Protein AF-Q6V8R9-F1 (afdb_monomer_lite)

Foldseek 3Di:
DCLVCLVVLPAAEDEAAQAQPQLDDDQADPPRSDQLNRCLVVCPNVLSDLYQEYEEEAYADPVQRFGEDDLSNLQSVLSNQNHAEYEYCGWYALVSLCSCVPRNNPRHQHYDYHVPDPPRGDQDDDNIQDPVSRVVSNVD

Structure (mmCIF, N/CA/C/O backbone):
data_AF-Q6V8R9-F1
#
_entry.id   AF-Q6V8R9-F1
#
loop_
_atom_site.group_PDB
_atom_site.id
_atom_site.type_symbol
_atom_site.label_atom_id
_atom_site.label_alt_id
_atom_site.label_comp_id
_atom_site.label_asym_id
_atom_site.label_entity_id
_atom_site.label_seq_id
_atom_site.pdbx_PDB_ins_code
_atom_site.Cartn_x
_atom_site.Cartn_y
_atom_site.Cartn_z
_atom_site.occupancy
_atom_site.B_iso_or_equiv
_atom_site.auth_seq_id
_atom_site.auth_comp_id
_atom_site.auth_asym_id
_atom_site.auth_atom_id
_atom_site.pdbx_PDB_model_num
ATOM 1 N N . GLY A 1 1 ? -8.116 6.475 -9.496 1.00 85.25 1 GLY A N 1
ATOM 2 C CA . GLY A 1 1 ? -7.586 6.146 -8.169 1.00 85.25 1 GLY A CA 1
ATOM 3 C C . GLY A 1 1 ? -8.593 5.355 -7.363 1.00 85.25 1 GLY A C 1
ATOM 4 O O . GLY A 1 1 ? -9.624 4.961 -7.902 1.00 85.25 1 GLY A O 1
ATOM 5 N N . LEU A 1 2 ? -8.301 5.153 -6.084 1.00 93.69 2 LEU A N 1
ATOM 6 C CA . LEU A 1 2 ? -9.047 4.311 -5.148 1.00 93.69 2 LEU A CA 1
ATOM 7 C C . LEU A 1 2 ? -10.236 5.009 -4.469 1.00 93.69 2 LEU A C 1
ATOM 9 O O . LEU A 1 2 ? -11.020 4.344 -3.799 1.00 93.69 2 LEU A O 1
ATOM 13 N N . SER A 1 3 ? -10.432 6.317 -4.672 1.00 91.50 3 SER A N 1
ATOM 14 C CA . SER A 1 3 ? -11.556 7.070 -4.083 1.00 91.50 3 SER A CA 1
ATOM 15 C C . SER A 1 3 ? -12.943 6.515 -4.434 1.00 91.50 3 SER A C 1
ATOM 17 O O . SER A 1 3 ? -13.895 6.709 -3.681 1.0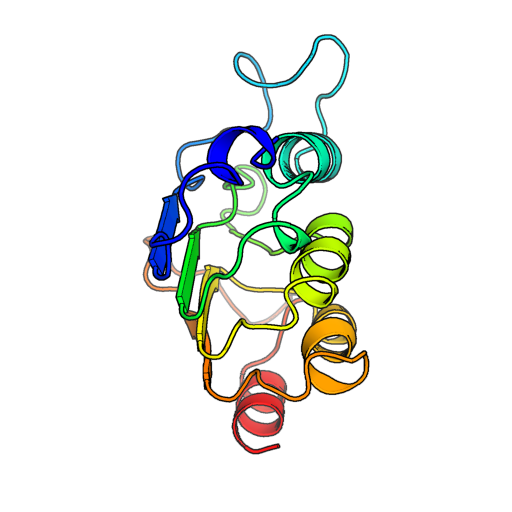0 91.50 3 SER A O 1
ATOM 19 N N . CYS A 1 4 ? -13.077 5.777 -5.539 1.00 91.81 4 CYS A N 1
ATOM 20 C CA . CYS A 1 4 ? -14.323 5.096 -5.896 1.00 91.81 4 CYS A CA 1
ATOM 21 C C . CYS A 1 4 ? -14.751 4.027 -4.872 1.00 91.81 4 CYS A C 1
ATOM 23 O O . CYS A 1 4 ? -15.923 3.658 -4.833 1.00 91.81 4 CYS A O 1
ATOM 25 N N . LEU A 1 5 ? -13.829 3.550 -4.029 1.00 95.19 5 LEU A N 1
ATOM 26 C CA . LEU A 1 5 ? -14.094 2.559 -2.989 1.00 95.19 5 LEU A CA 1
ATOM 27 C C . LEU A 1 5 ? -14.578 3.183 -1.670 1.00 95.19 5 LEU A C 1
ATOM 29 O O . LEU A 1 5 ? -15.022 2.449 -0.790 1.00 95.19 5 LEU A O 1
ATOM 33 N N . ALA A 1 6 ? -14.566 4.514 -1.533 1.00 92.69 6 ALA A N 1
ATOM 34 C CA . ALA A 1 6 ? -14.974 5.208 -0.306 1.00 92.69 6 ALA A CA 1
ATOM 35 C C . ALA A 1 6 ? -16.442 4.952 0.097 1.00 92.69 6 ALA A C 1
ATOM 37 O O . ALA A 1 6 ? -16.806 5.102 1.260 1.00 92.69 6 ALA A O 1
ATOM 38 N N . GLY A 1 7 ? -17.294 4.508 -0.837 1.00 92.38 7 GLY A N 1
ATOM 39 C CA . GLY A 1 7 ? -18.670 4.099 -0.532 1.00 92.38 7 GLY A CA 1
ATOM 40 C C . GLY A 1 7 ? -18.779 2.795 0.275 1.00 92.38 7 GLY A C 1
ATOM 41 O O . GLY A 1 7 ? -19.832 2.513 0.849 1.00 92.38 7 GLY A O 1
ATOM 42 N N . TYR A 1 8 ? -17.712 1.995 0.354 1.00 94.62 8 TYR A N 1
ATOM 43 C CA . TYR A 1 8 ? -17.701 0.734 1.092 1.00 94.62 8 TYR A CA 1
ATOM 44 C C . TYR A 1 8 ? -17.282 0.949 2.550 1.00 94.62 8 TYR A C 1
ATOM 46 O O . TYR A 1 8 ? -16.155 0.666 2.939 1.00 94.62 8 TYR A O 1
ATOM 54 N N . LEU A 1 9 ? -18.225 1.368 3.395 1.00 90.62 9 LEU A N 1
ATOM 55 C CA . LEU A 1 9 ? -17.974 1.708 4.809 1.00 90.62 9 LEU A CA 1
ATOM 56 C C . LEU A 1 9 ? -17.408 0.563 5.677 1.00 90.62 9 LEU A C 1
ATOM 58 O O . LEU A 1 9 ? -16.947 0.801 6.788 1.00 90.62 9 LEU A O 1
ATOM 62 N N . ARG A 1 10 ? -17.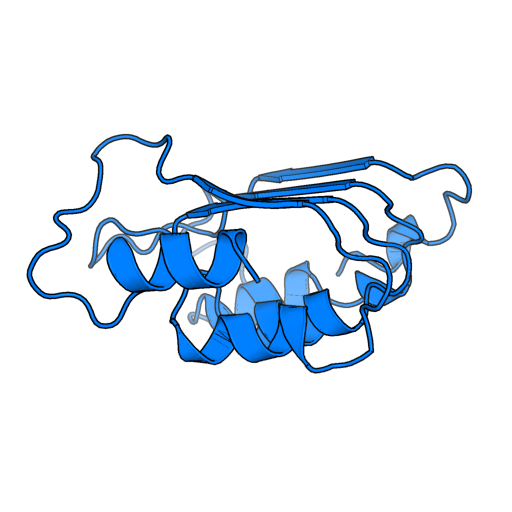477 -0.690 5.207 1.00 94.75 10 ARG A N 1
ATOM 63 C CA . ARG A 1 10 ? -16.937 -1.875 5.903 1.00 94.75 10 ARG A CA 1
ATOM 64 C C . ARG A 1 10 ? -15.607 -2.368 5.323 1.00 94.75 10 ARG A C 1
ATOM 66 O O . ARG A 1 10 ? -15.121 -3.413 5.751 1.00 94.75 10 ARG A O 1
ATOM 73 N N . LEU A 1 11 ? -15.045 -1.663 4.343 1.00 96.00 11 LEU A N 1
ATOM 74 C CA . LEU A 1 11 ? -13.749 -1.983 3.759 1.00 96.00 11 LEU A CA 1
ATOM 75 C C . LEU A 1 11 ? -12.643 -1.607 4.750 1.00 96.00 11 LEU A C 1
ATOM 77 O O . LEU A 1 11 ? -12.288 -0.442 4.878 1.00 96.00 11 LEU A O 1
ATOM 81 N N . SER A 1 12 ? -12.115 -2.605 5.453 1.00 95.12 12 SER A N 1
ATOM 82 C CA . SER A 1 12 ? -11.075 -2.422 6.473 1.00 95.12 12 SER A CA 1
ATOM 83 C C . SER A 1 12 ? -9.733 -3.054 6.108 1.00 95.12 12 SER A C 1
ATOM 85 O O . SER A 1 12 ? -8.723 -2.720 6.722 1.00 95.12 12 SER A O 1
ATOM 87 N N . LYS A 1 13 ? -9.701 -3.963 5.130 1.00 97.44 13 LYS A N 1
ATOM 88 C CA . LYS A 1 13 ? -8.483 -4.629 4.669 1.00 97.44 13 LYS A CA 1
ATOM 89 C C . LYS A 1 13 ? -8.417 -4.615 3.149 1.00 97.44 13 LYS A C 1
ATOM 91 O O . LYS A 1 13 ? -9.421 -4.887 2.491 1.00 97.44 13 LYS A O 1
ATOM 96 N N . MET A 1 14 ? -7.237 -4.336 2.608 1.00 97.19 14 MET A N 1
ATOM 97 C CA . MET A 1 14 ? -6.993 -4.327 1.170 1.00 97.19 14 MET A CA 1
ATOM 98 C C . MET A 1 14 ? -5.664 -5.003 0.835 1.00 97.19 14 MET A C 1
ATOM 100 O O . MET A 1 14 ? -4.649 -4.729 1.466 1.00 97.19 14 MET A O 1
ATOM 104 N N . LYS A 1 15 ? -5.685 -5.858 -0.192 1.00 96.62 15 LYS A N 1
ATOM 105 C CA . LYS A 1 15 ? -4.491 -6.341 -0.886 1.00 96.62 15 LYS A CA 1
ATOM 106 C C . LYS A 1 15 ? -4.398 -5.589 -2.212 1.00 96.62 15 LYS A C 1
ATOM 108 O O . LYS A 1 15 ? -5.304 -5.724 -3.035 1.00 96.62 15 LYS A O 1
ATOM 113 N N . LEU A 1 16 ? -3.344 -4.807 -2.410 1.00 94.31 16 LEU A N 1
ATOM 114 C CA . LEU A 1 16 ? -3.106 -4.048 -3.632 1.00 94.31 16 LEU A CA 1
ATOM 115 C C . LEU A 1 16 ? -1.846 -4.584 -4.312 1.00 94.31 16 LEU A C 1
ATOM 117 O O . LEU A 1 16 ? -0.729 -4.275 -3.906 1.00 94.31 16 LEU A O 1
ATOM 121 N N . ASP A 1 17 ? -2.048 -5.433 -5.316 1.00 92.25 17 ASP A N 1
ATOM 122 C CA . ASP A 1 17 ? -0.970 -6.150 -5.989 1.00 92.25 17 ASP A CA 1
ATOM 123 C C . ASP A 1 17 ? -0.640 -5.496 -7.334 1.00 92.25 17 ASP A C 1
ATOM 125 O O . ASP A 1 17 ? -1.356 -5.698 -8.318 1.00 92.25 17 ASP A O 1
ATOM 129 N N . CYS A 1 18 ? 0.409 -4.675 -7.370 1.00 89.12 18 CYS A N 1
ATOM 130 C CA . CYS A 1 18 ? 0.891 -4.042 -8.595 1.00 89.12 18 CYS A CA 1
ATOM 131 C C . CYS A 1 18 ? 2.140 -4.741 -9.151 1.00 89.12 18 CYS A C 1
ATOM 133 O O . CYS A 1 18 ? 2.723 -4.215 -10.095 1.00 89.12 18 CYS A O 1
ATOM 135 N N . GLY A 1 19 ? 2.546 -5.905 -8.626 1.00 83.19 19 GLY A N 1
ATOM 136 C CA . GLY A 1 19 ? 3.835 -6.533 -8.948 1.00 83.19 19 GLY A CA 1
ATOM 137 C C . GLY A 1 19 ? 4.044 -6.847 -10.435 1.00 83.19 19 GLY A C 1
ATOM 138 O O . GLY A 1 19 ? 5.156 -6.703 -10.936 1.00 83.19 19 GLY A O 1
ATOM 139 N N . ASP A 1 20 ? 2.971 -7.191 -11.154 1.00 80.06 20 ASP A N 1
ATOM 140 C CA . ASP A 1 20 ? 2.997 -7.454 -12.604 1.00 80.06 20 ASP A CA 1
ATOM 141 C C . ASP A 1 20 ? 2.835 -6.183 -13.459 1.00 80.06 20 ASP A C 1
ATOM 143 O O . ASP A 1 20 ? 2.843 -6.237 -14.693 1.00 80.06 20 ASP A O 1
ATOM 147 N N . THR A 1 21 ? 2.676 -5.017 -12.827 1.00 78.44 21 THR A N 1
ATOM 148 C CA . THR A 1 21 ? 2.587 -3.740 -13.536 1.00 78.44 21 THR A CA 1
ATOM 149 C C . THR A 1 21 ? 3.972 -3.333 -14.014 1.00 78.44 21 THR A C 1
ATOM 151 O O . THR A 1 21 ? 4.887 -3.112 -13.224 1.00 78.44 21 THR A O 1
ATOM 154 N N . VAL A 1 22 ? 4.108 -3.193 -15.330 1.00 65.19 22 VAL A N 1
ATOM 155 C CA . VAL A 1 22 ? 5.343 -2.766 -15.989 1.00 65.19 22 VAL A CA 1
ATOM 156 C C . VAL A 1 22 ? 5.191 -1.307 -16.409 1.00 65.19 22 VAL A C 1
ATOM 158 O O . VAL A 1 22 ? 4.224 -0.955 -17.086 1.00 65.19 22 VAL A O 1
ATOM 161 N N . GLY A 1 23 ? 6.160 -0.462 -16.046 1.00 58.03 23 GLY A N 1
ATOM 162 C CA . GLY A 1 23 ? 6.147 0.990 -16.305 1.00 58.03 23 GLY A CA 1
ATOM 163 C C . GLY A 1 23 ? 6.140 1.405 -17.780 1.00 58.03 23 GLY A C 1
ATOM 164 O O . GLY A 1 23 ? 5.901 2.564 -18.099 1.00 58.03 23 GLY A O 1
ATOM 165 N N . TYR A 1 24 ? 6.308 0.453 -18.694 1.00 51.59 24 TYR A N 1
ATOM 166 C CA . TYR A 1 24 ? 6.159 0.655 -20.126 1.00 51.59 24 TYR A CA 1
ATOM 167 C C . TYR A 1 24 ? 5.003 -0.210 -20.638 1.00 51.59 24 TYR A C 1
ATOM 169 O O . TYR A 1 24 ? 5.141 -1.427 -20.726 1.00 51.59 24 TYR A O 1
ATOM 177 N N . ALA A 1 25 ? 3.872 0.414 -20.992 1.00 50.31 25 ALA A N 1
ATOM 178 C CA . ALA A 1 25 ? 3.227 0.251 -22.308 1.00 50.31 25 ALA A CA 1
ATOM 179 C C . ALA A 1 25 ? 1.686 0.193 -22.343 1.00 50.31 25 ALA A C 1
ATOM 181 O O . ALA A 1 25 ? 1.161 0.530 -23.398 1.00 50.31 25 ALA A O 1
ATOM 182 N N . LEU A 1 26 ? 0.926 -0.202 -21.307 1.00 48.19 26 LEU A N 1
ATOM 183 C CA . LEU A 1 26 ? -0.526 -0.456 -21.522 1.00 48.19 26 LEU A CA 1
ATOM 184 C C . LEU A 1 26 ? -1.504 -0.027 -20.415 1.00 48.19 26 LEU A C 1
ATOM 186 O O . LEU A 1 26 ? -2.699 0.069 -20.686 1.00 48.19 26 LEU A O 1
ATOM 190 N N . THR A 1 27 ? -1.044 0.255 -19.195 1.00 51.03 27 THR A N 1
ATOM 191 C CA . THR A 1 27 ? -1.922 0.621 -18.060 1.00 51.03 27 THR A CA 1
ATOM 192 C C . THR A 1 27 ? -1.691 2.035 -17.535 1.00 51.03 27 THR A C 1
ATOM 194 O O . THR A 1 27 ? -2.408 2.482 -16.638 1.00 51.03 27 THR A O 1
ATOM 197 N N . ALA A 1 28 ? -0.712 2.751 -18.089 1.00 52.69 28 ALA A N 1
ATOM 198 C CA . ALA A 1 28 ? -0.453 4.130 -17.728 1.00 52.69 28 ALA A CA 1
ATOM 199 C C . ALA A 1 28 ? -1.288 5.107 -18.566 1.00 52.69 28 ALA A C 1
ATOM 201 O O . ALA A 1 28 ? -1.468 4.881 -19.766 1.00 52.69 28 ALA A O 1
ATOM 202 N N . PRO A 1 29 ? -1.810 6.194 -17.961 1.00 55.59 29 PRO A N 1
ATOM 203 C CA . PRO A 1 29 ? -2.429 7.273 -18.718 1.00 55.59 29 PRO A CA 1
ATOM 204 C C . PRO A 1 29 ? -1.501 7.739 -19.846 1.00 55.59 29 PRO A C 1
ATOM 206 O O . PRO A 1 29 ? -0.283 7.813 -19.665 1.00 55.59 29 PRO A O 1
ATOM 209 N N . ALA A 1 30 ? -2.070 8.056 -21.012 1.00 53.22 30 ALA A N 1
ATOM 210 C CA . ALA A 1 30 ? -1.293 8.470 -22.178 1.00 53.22 30 ALA A CA 1
ATOM 211 C C . ALA A 1 30 ? -0.299 9.594 -21.816 1.00 53.22 30 ALA A C 1
ATOM 213 O O . ALA A 1 30 ? -0.698 10.641 -21.306 1.00 53.22 30 ALA A O 1
ATOM 214 N N . GLY A 1 31 ? 0.994 9.364 -22.077 1.00 54.72 31 GLY A N 1
ATOM 215 C CA . GLY A 1 31 ? 2.074 10.320 -21.801 1.00 54.72 31 GLY A CA 1
ATOM 216 C C . GLY A 1 31 ? 2.783 10.161 -20.450 1.00 54.72 31 GLY A C 1
ATOM 217 O O . GLY A 1 31 ? 3.709 10.923 -20.184 1.00 54.72 31 GLY A O 1
ATOM 218 N N . GLN A 1 32 ? 2.406 9.189 -19.612 1.00 53.78 32 GLN A N 1
ATOM 219 C CA . GLN A 1 32 ? 3.084 8.926 -18.337 1.00 53.78 32 GLN A CA 1
ATOM 220 C C . GLN A 1 32 ? 3.798 7.572 -18.373 1.00 53.78 32 GLN A C 1
ATOM 222 O O . GLN A 1 32 ? 3.181 6.533 -18.198 1.00 53.78 32 GLN A O 1
ATOM 227 N N . MET A 1 33 ? 5.106 7.591 -18.647 1.00 58.09 33 MET A N 1
ATOM 228 C CA . MET A 1 33 ? 5.974 6.397 -18.683 1.00 58.09 33 MET A CA 1
ATOM 229 C C . MET A 1 33 ? 6.723 6.161 -17.358 1.00 58.09 33 MET A C 1
ATOM 231 O O . MET A 1 33 ? 7.538 5.253 -17.256 1.00 58.09 33 MET A O 1
ATOM 235 N N . ASP A 1 34 ? 6.481 7.003 -16.351 1.00 73.88 34 ASP A N 1
ATOM 236 C CA . ASP A 1 34 ? 7.132 6.933 -15.042 1.00 73.88 34 ASP A CA 1
ATOM 237 C C . ASP A 1 34 ? 6.246 6.169 -14.047 1.00 73.88 34 ASP A C 1
ATOM 239 O O . ASP A 1 34 ? 5.078 6.519 -13.842 1.00 73.88 34 ASP A O 1
ATOM 243 N N . LEU A 1 35 ? 6.820 5.144 -13.410 1.00 77.25 35 LEU A N 1
ATOM 244 C CA . LEU A 1 35 ? 6.170 4.348 -12.368 1.00 77.25 35 LEU A CA 1
ATOM 245 C C . LEU A 1 35 ? 5.645 5.227 -11.231 1.00 77.25 35 LEU A C 1
ATOM 247 O O . LEU A 1 35 ? 4.522 5.022 -10.779 1.00 77.25 35 LEU A O 1
ATOM 251 N N . SER A 1 36 ? 6.384 6.271 -10.850 1.00 80.81 36 SER A N 1
ATOM 252 C CA . SER A 1 36 ? 5.984 7.173 -9.761 1.00 80.81 36 SER A CA 1
ATOM 253 C C . SER A 1 36 ? 4.683 7.917 -10.083 1.00 80.81 36 SER A C 1
ATOM 255 O O . SER A 1 36 ? 3.828 8.135 -9.220 1.00 80.81 36 SER A O 1
ATOM 257 N N . LEU A 1 37 ? 4.517 8.316 -11.347 1.00 80.94 37 LEU A N 1
ATOM 258 C CA . LEU A 1 37 ? 3.317 8.990 -11.834 1.00 80.94 37 LEU A CA 1
ATOM 259 C C . LEU A 1 37 ? 2.130 8.024 -11.944 1.00 80.94 37 LEU A C 1
ATOM 261 O O . LEU A 1 37 ? 1.009 8.377 -11.561 1.00 80.94 37 LEU A O 1
ATOM 265 N N . TRP A 1 38 ? 2.383 6.798 -12.409 1.00 83.94 38 TRP A N 1
ATOM 266 C CA . TRP A 1 38 ? 1.381 5.738 -12.445 1.00 83.94 38 TRP A CA 1
ATOM 267 C C . TRP A 1 38 ? 0.861 5.398 -11.045 1.00 83.94 38 TRP A C 1
ATOM 269 O O . TRP A 1 38 ? -0.350 5.432 -10.813 1.00 83.94 38 TRP A O 1
ATOM 279 N N . GLU A 1 39 ? 1.765 5.142 -10.098 1.00 87.44 39 GLU A N 1
ATOM 280 C CA . GLU A 1 39 ? 1.415 4.824 -8.715 1.00 87.44 39 GLU A CA 1
ATOM 281 C C . GLU A 1 39 ? 0.626 5.967 -8.073 1.00 87.44 39 GLU A C 1
ATOM 283 O O . GLU A 1 39 ? -0.419 5.732 -7.463 1.00 87.44 39 GLU A O 1
ATOM 288 N N . ARG A 1 40 ? 1.048 7.224 -8.286 1.00 88.50 40 ARG A N 1
ATOM 289 C CA . ARG A 1 40 ? 0.306 8.403 -7.817 1.00 88.50 40 ARG A CA 1
ATOM 290 C C . ARG A 1 40 ? -1.129 8.414 -8.336 1.00 88.50 40 ARG A C 1
ATOM 292 O O . ARG A 1 40 ? -2.049 8.714 -7.577 1.00 88.50 40 ARG A O 1
ATOM 299 N N . PHE A 1 41 ? -1.342 8.134 -9.620 1.00 87.19 41 PHE A N 1
ATOM 300 C CA . PHE A 1 41 ? -2.685 8.098 -10.202 1.00 87.19 41 PHE A CA 1
ATOM 301 C C . PHE A 1 41 ? -3.523 6.939 -9.643 1.00 87.19 41 PHE A C 1
ATOM 303 O O . PHE A 1 41 ? -4.711 7.118 -9.331 1.00 87.19 41 PHE A O 1
ATOM 310 N N . PHE A 1 42 ? -2.918 5.758 -9.524 1.00 88.38 42 PHE A N 1
ATOM 311 C CA . PHE A 1 42 ? -3.599 4.541 -9.103 1.00 88.38 42 PHE A CA 1
ATOM 312 C C . PHE A 1 42 ? -4.006 4.601 -7.628 1.00 88.38 42 PHE A C 1
ATOM 314 O O . PHE A 1 42 ? -5.178 4.386 -7.324 1.00 88.38 42 PHE A O 1
ATOM 321 N N . LEU A 1 43 ? -3.100 5.011 -6.736 1.00 92.81 43 LEU A N 1
ATOM 322 C CA . LEU A 1 43 ? -3.348 5.107 -5.293 1.00 92.81 43 LEU A CA 1
ATOM 323 C C . LEU A 1 43 ? -4.059 6.403 -4.872 1.00 92.81 43 LEU A C 1
ATOM 325 O O . LEU A 1 43 ? -4.419 6.555 -3.707 1.00 92.81 43 LEU A O 1
ATOM 329 N N . ASN A 1 44 ? -4.315 7.332 -5.799 1.00 93.38 44 ASN A N 1
ATOM 330 C CA . ASN A 1 44 ? -5.034 8.569 -5.495 1.00 93.38 44 ASN A CA 1
ATOM 331 C C . ASN A 1 44 ? -6.361 8.284 -4.765 1.00 93.38 44 ASN A C 1
ATOM 333 O O . ASN A 1 44 ? -7.207 7.541 -5.274 1.00 93.38 44 ASN A O 1
ATOM 337 N N . GLY A 1 45 ? -6.549 8.909 -3.603 1.00 93.31 45 GLY A N 1
ATOM 338 C CA . GLY A 1 45 ? -7.742 8.771 -2.773 1.00 93.31 45 GLY A CA 1
ATOM 339 C C . GLY A 1 45 ? -7.666 7.651 -1.739 1.00 93.31 45 GLY A C 1
ATOM 340 O O . GLY A 1 45 ? -8.663 7.416 -1.062 1.00 93.31 45 GLY A O 1
ATOM 341 N N . ILE A 1 46 ? -6.526 6.975 -1.580 1.00 94.88 46 ILE A N 1
ATOM 342 C CA . ILE A 1 46 ? -6.360 5.929 -0.562 1.00 94.88 46 ILE A CA 1
ATOM 343 C C . ILE A 1 46 ? -6.600 6.438 0.867 1.00 94.88 46 ILE A C 1
ATOM 345 O O . ILE A 1 46 ? -7.251 5.740 1.636 1.00 94.88 46 ILE A O 1
ATOM 349 N N . GLY A 1 47 ? -6.212 7.679 1.184 1.00 92.00 47 GLY A N 1
ATOM 350 C CA . GLY A 1 47 ? -6.488 8.300 2.488 1.00 92.00 47 GLY A CA 1
ATOM 351 C C . GLY A 1 47 ? -7.980 8.503 2.789 1.00 92.00 47 GLY A C 1
ATOM 352 O O . GLY A 1 47 ? -8.375 8.619 3.941 1.00 92.00 47 GLY A O 1
ATOM 353 N N . SER A 1 48 ? -8.850 8.477 1.768 1.00 93.00 48 SER A N 1
ATOM 354 C CA . SER A 1 48 ? -10.309 8.509 1.978 1.00 93.00 48 SER A CA 1
ATOM 355 C C . SER A 1 48 ? -10.896 7.158 2.403 1.00 93.00 48 SER A C 1
ATOM 357 O O . SER A 1 48 ? -12.080 7.077 2.732 1.00 93.00 48 SER A O 1
ATOM 359 N N . LEU A 1 49 ? -10.093 6.091 2.378 1.00 93.62 49 LEU A N 1
ATOM 360 C CA . LEU A 1 49 ? -10.508 4.753 2.772 1.00 93.62 49 LEU A CA 1
ATOM 361 C C . LEU A 1 49 ? -10.186 4.524 4.248 1.00 93.62 49 LEU A C 1
ATOM 363 O O . LEU A 1 49 ? -9.052 4.703 4.682 1.00 93.62 49 LEU A O 1
ATOM 367 N N . SER A 1 50 ? -11.163 4.040 5.012 1.00 92.56 50 SER A N 1
ATOM 368 C CA . SER A 1 50 ? -10.978 3.682 6.425 1.00 92.56 50 SER A CA 1
ATOM 369 C C . SER A 1 50 ? -10.312 2.306 6.598 1.00 92.56 50 SER A C 1
ATOM 371 O O . SER A 1 50 ? -10.821 1.430 7.304 1.00 92.56 50 SER A O 1
ATOM 373 N N . LEU A 1 51 ? -9.186 2.091 5.912 1.00 94.94 51 LEU A N 1
ATOM 374 C CA . LEU A 1 51 ? -8.418 0.850 5.985 1.00 94.94 51 LEU A CA 1
ATOM 375 C C . LEU A 1 51 ? -7.725 0.740 7.342 1.00 94.94 51 LEU A C 1
ATOM 377 O O . LEU A 1 51 ? -7.084 1.681 7.793 1.00 94.94 51 LEU A O 1
ATOM 381 N N . GLY A 1 52 ? -7.827 -0.426 7.975 1.00 94.69 52 GLY A N 1
ATOM 382 C CA . GLY A 1 52 ? -7.012 -0.811 9.125 1.00 94.69 52 GLY A CA 1
ATOM 383 C C . GLY A 1 52 ? -5.776 -1.625 8.730 1.00 94.69 52 GLY A C 1
ATOM 384 O O . GLY A 1 52 ? -4.794 -1.627 9.469 1.00 94.69 52 GLY A O 1
ATOM 385 N N . GLU A 1 53 ? -5.805 -2.295 7.576 1.00 96.75 53 GLU A N 1
ATOM 386 C CA . GLU A 1 53 ? -4.711 -3.134 7.076 1.00 96.75 53 GLU A CA 1
ATOM 387 C C . GLU A 1 53 ? -4.551 -2.996 5.557 1.00 96.75 53 GLU A C 1
ATOM 389 O O . GLU A 1 53 ? -5.528 -3.098 4.805 1.00 96.75 53 GLU A O 1
ATOM 394 N N . LEU A 1 54 ? -3.313 -2.781 5.117 1.00 96.69 54 LEU A N 1
ATOM 395 C CA . LEU A 1 54 ? -2.932 -2.714 3.711 1.00 96.69 54 LEU A CA 1
ATOM 396 C C . LEU A 1 54 ? -1.724 -3.614 3.456 1.00 96.69 54 LEU A C 1
ATOM 398 O O . LEU A 1 54 ? -0.670 -3.436 4.063 1.00 96.69 54 LEU A O 1
ATOM 402 N N . ASP A 1 55 ? -1.877 -4.530 2.508 1.00 96.31 55 ASP A N 1
ATOM 403 C CA . ASP A 1 55 ? -0.776 -5.273 1.907 1.00 96.31 55 ASP A CA 1
ATOM 404 C C . ASP A 1 55 ? -0.536 -4.698 0.494 1.00 96.31 55 ASP A C 1
ATOM 406 O O . ASP A 1 55 ? -1.421 -4.783 -0.364 1.00 96.31 55 ASP A O 1
ATOM 410 N N . TYR A 1 56 ? 0.622 -4.081 0.247 1.00 94.75 56 TYR A N 1
ATOM 411 C CA . TYR A 1 56 ? 0.966 -3.400 -1.008 1.00 94.75 56 TYR A CA 1
ATOM 412 C C . TYR A 1 56 ? 2.153 -4.067 -1.711 1.00 94.75 56 TYR A C 1
ATOM 414 O O . TYR A 1 56 ? 3.223 -4.173 -1.123 1.00 94.75 56 TYR A O 1
ATOM 422 N N . TRP A 1 57 ? 1.998 -4.455 -2.980 1.00 93.12 57 TRP A N 1
ATOM 423 C CA . TRP A 1 57 ? 3.102 -4.881 -3.850 1.00 93.12 57 TRP A CA 1
ATOM 424 C C . TRP A 1 57 ? 3.391 -3.756 -4.843 1.00 93.12 57 TRP A C 1
ATOM 426 O O . TRP A 1 57 ? 2.580 -3.563 -5.753 1.00 93.12 57 TRP A O 1
ATOM 436 N N . PRO A 1 58 ? 4.507 -3.017 -4.700 1.00 90.88 58 PRO A N 1
ATOM 437 C CA . PRO A 1 58 ? 4.894 -1.992 -5.662 1.00 90.88 58 PRO A CA 1
ATOM 438 C C . PRO A 1 58 ? 5.131 -2.579 -7.065 1.00 90.88 58 PRO A C 1
ATOM 440 O O . PRO A 1 58 ? 5.476 -3.761 -7.190 1.00 90.88 58 PRO A O 1
ATOM 443 N N . PRO A 1 59 ? 4.980 -1.770 -8.127 1.00 88.31 59 PRO A N 1
ATOM 444 C CA . PRO A 1 59 ? 5.314 -2.190 -9.481 1.00 88.31 59 PRO A CA 1
ATOM 445 C C . PRO A 1 59 ? 6.804 -2.522 -9.622 1.00 88.31 59 PRO A C 1
ATOM 447 O O . PRO A 1 59 ? 7.661 -1.931 -8.961 1.00 88.31 59 PRO A O 1
ATOM 450 N N . GLN A 1 60 ? 7.121 -3.471 -10.505 1.00 80.81 60 GLN A N 1
ATOM 451 C CA . GLN A 1 60 ? 8.499 -3.894 -10.740 1.00 80.81 60 GLN A CA 1
ATOM 452 C C . GLN A 1 60 ? 9.209 -2.958 -11.720 1.00 80.81 60 GLN A C 1
ATOM 454 O O . GLN A 1 60 ? 8.767 -2.756 -12.857 1.00 80.81 60 GLN A O 1
ATOM 459 N N . ASN A 1 61 ? 10.370 -2.455 -11.305 1.00 75.88 61 ASN A N 1
ATOM 460 C CA . ASN A 1 61 ? 11.321 -1.848 -12.220 1.00 75.88 61 ASN A CA 1
ATOM 461 C C . ASN A 1 61 ? 12.181 -2.952 -12.856 1.00 75.88 61 ASN A C 1
ATOM 463 O O . ASN A 1 61 ? 12.976 -3.593 -12.173 1.00 75.88 61 ASN A O 1
ATOM 467 N N . ARG A 1 62 ? 12.010 -3.178 -14.164 1.00 70.44 62 ARG A N 1
ATOM 468 C CA . ARG A 1 62 ? 12.721 -4.231 -14.913 1.00 70.44 62 ARG A CA 1
ATOM 469 C C . ARG A 1 62 ? 14.206 -3.951 -15.124 1.00 70.44 62 ARG A C 1
ATOM 471 O O . ARG A 1 62 ? 14.941 -4.886 -15.401 1.00 70.44 62 ARG A O 1
ATOM 478 N N . ASP A 1 63 ? 14.641 -2.699 -15.011 1.00 69.94 63 ASP A N 1
ATOM 479 C CA . ASP A 1 63 ? 16.049 -2.350 -15.223 1.00 69.94 63 ASP A CA 1
ATOM 480 C C . ASP A 1 63 ? 16.909 -2.640 -13.983 1.00 69.94 63 ASP A C 1
ATOM 482 O O . ASP A 1 63 ? 18.125 -2.776 -14.087 1.00 69.94 63 ASP A O 1
ATOM 486 N N . VAL A 1 64 ? 16.276 -2.720 -12.808 1.00 69.19 64 VAL A N 1
ATOM 487 C CA . VAL A 1 64 ? 16.942 -2.853 -11.500 1.00 69.19 64 VAL A CA 1
ATOM 488 C C . VAL A 1 64 ? 16.509 -4.139 -10.775 1.00 69.19 64 VAL A C 1
ATOM 490 O O . VAL A 1 64 ? 16.994 -4.421 -9.689 1.00 69.19 64 VAL A O 1
ATOM 493 N N . ASP A 1 65 ? 15.586 -4.914 -11.361 1.00 73.25 65 ASP A N 1
ATOM 494 C CA . ASP A 1 65 ? 14.967 -6.109 -10.762 1.00 73.25 65 ASP A CA 1
ATOM 495 C C . ASP A 1 65 ? 14.471 -5.893 -9.324 1.00 73.25 65 ASP A C 1
ATOM 497 O O . ASP A 1 65 ? 14.546 -6.760 -8.457 1.00 73.25 65 ASP A O 1
ATOM 501 N N . GLN A 1 66 ? 13.914 -4.706 -9.080 1.00 76.44 66 GLN A N 1
ATOM 502 C CA . GLN A 1 66 ? 13.552 -4.252 -7.745 1.00 76.44 66 GLN A CA 1
ATOM 503 C C . GLN A 1 66 ? 12.135 -3.678 -7.719 1.00 76.44 66 GLN A C 1
ATOM 505 O O . GLN A 1 66 ? 11.652 -3.082 -8.690 1.00 76.44 66 GLN A O 1
ATOM 510 N N . ARG A 1 67 ? 11.470 -3.834 -6.573 1.00 85.44 67 ARG A N 1
ATOM 511 C CA . ARG A 1 67 ? 10.171 -3.222 -6.265 1.00 85.44 67 ARG A CA 1
ATOM 512 C C . ARG A 1 67 ? 10.381 -2.207 -5.158 1.00 85.44 67 ARG A C 1
ATOM 514 O O . ARG A 1 67 ? 10.729 -2.596 -4.048 1.00 85.44 67 ARG A O 1
ATOM 521 N N . SER A 1 68 ? 10.202 -0.926 -5.459 1.00 86.50 68 SER A N 1
ATOM 522 C CA . SER A 1 68 ? 10.451 0.153 -4.500 1.00 86.50 68 SER A CA 1
ATOM 523 C C . SER A 1 68 ? 9.222 1.033 -4.343 1.00 86.50 68 SER A C 1
ATOM 525 O O . SER A 1 68 ? 8.565 1.373 -5.326 1.00 86.50 68 SER A O 1
ATOM 527 N N . LEU A 1 69 ? 8.914 1.402 -3.104 1.00 89.81 69 LEU A N 1
ATOM 528 C CA . LEU A 1 69 ? 7.906 2.402 -2.785 1.00 89.81 69 LEU A CA 1
ATOM 529 C C . LEU A 1 69 ? 8.370 3.777 -3.286 1.00 89.81 69 LEU A C 1
ATOM 531 O O . LEU A 1 69 ? 9.378 4.309 -2.815 1.00 89.81 69 LEU A O 1
ATOM 535 N N . SER A 1 70 ? 7.614 4.400 -4.187 1.00 89.75 70 SER A N 1
ATOM 536 C CA . SER A 1 70 ? 7.934 5.754 -4.638 1.00 89.75 70 SER A CA 1
ATOM 537 C C . SER A 1 70 ? 7.519 6.834 -3.629 1.00 89.75 70 SER A C 1
ATOM 539 O O . SER A 1 70 ? 6.597 6.671 -2.823 1.00 89.75 70 SER A O 1
ATOM 541 N N . LEU A 1 71 ? 8.176 7.997 -3.702 1.00 89.62 71 LEU A N 1
ATOM 542 C CA . LEU A 1 71 ? 7.875 9.157 -2.853 1.00 89.62 71 LEU A CA 1
ATOM 543 C C . LEU A 1 71 ? 6.390 9.584 -2.889 1.00 89.62 71 LEU A C 1
ATOM 545 O O . LEU A 1 71 ? 5.835 9.853 -1.821 1.00 89.62 71 LEU A O 1
ATOM 549 N N . PRO A 1 72 ? 5.706 9.653 -4.054 1.00 90.56 72 PRO A N 1
ATOM 550 C CA . PRO A 1 72 ? 4.285 9.989 -4.083 1.00 90.56 72 PRO A CA 1
ATOM 551 C C . PRO A 1 72 ? 3.428 9.004 -3.288 1.00 90.56 72 PRO A C 1
ATOM 553 O O . PRO A 1 72 ? 2.478 9.426 -2.632 1.00 90.56 72 PRO A O 1
ATOM 556 N N . VAL A 1 73 ? 3.769 7.714 -3.318 1.00 91.88 73 VAL A N 1
ATOM 557 C CA . VAL A 1 73 ? 3.046 6.695 -2.554 1.00 91.88 73 VAL A CA 1
ATOM 558 C C . VAL A 1 73 ? 3.290 6.860 -1.063 1.00 91.88 73 VAL A C 1
ATOM 560 O O . VAL A 1 73 ? 2.327 6.845 -0.304 1.00 91.88 73 VAL A O 1
ATOM 563 N N . ALA A 1 74 ? 4.534 7.091 -0.636 1.00 91.88 74 ALA A N 1
ATOM 564 C CA . ALA A 1 74 ? 4.833 7.383 0.767 1.00 91.88 74 ALA A CA 1
ATOM 565 C C . ALA A 1 74 ? 4.017 8.580 1.295 1.00 91.88 74 ALA A C 1
ATOM 567 O O . ALA A 1 74 ? 3.467 8.520 2.395 1.00 91.88 74 ALA A O 1
ATOM 568 N N . GLY A 1 75 ? 3.869 9.634 0.484 1.00 91.38 75 GLY A N 1
ATOM 569 C CA . GLY A 1 75 ? 3.001 10.772 0.794 1.00 91.38 75 GLY A CA 1
ATOM 570 C C . GLY A 1 75 ? 1.525 10.378 0.914 1.00 91.38 75 GLY A C 1
ATO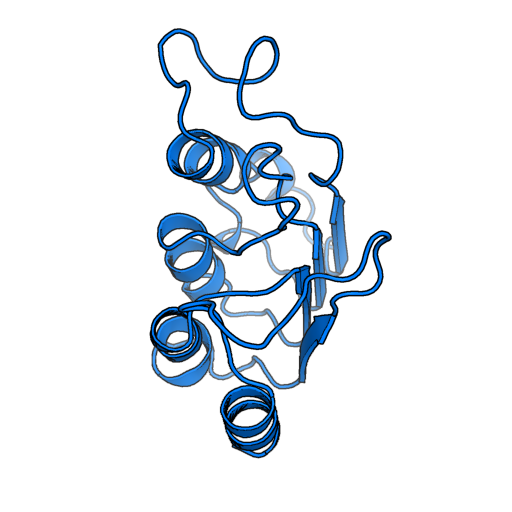M 571 O O . GLY A 1 75 ? 0.898 10.677 1.923 1.00 91.38 75 GLY A O 1
ATOM 572 N N . LEU A 1 76 ? 0.978 9.651 -0.062 1.00 92.56 76 LEU A N 1
ATOM 573 C CA . LEU A 1 76 ? -0.425 9.215 -0.040 1.00 92.56 76 LEU A CA 1
ATOM 574 C C . LEU A 1 76 ? -0.741 8.265 1.127 1.00 92.56 76 LEU A C 1
ATOM 576 O O . LEU A 1 76 ? -1.805 8.366 1.728 1.00 92.56 76 LEU A O 1
ATOM 580 N N . LEU A 1 77 ? 0.178 7.360 1.474 1.00 92.25 77 LEU A N 1
ATOM 581 C CA . LEU A 1 77 ? 0.026 6.456 2.618 1.00 92.25 77 LEU A CA 1
ATOM 582 C C . LEU A 1 77 ? 0.050 7.206 3.954 1.00 92.25 77 LEU A C 1
ATOM 584 O O . LEU A 1 77 ? -0.593 6.763 4.905 1.00 92.25 77 LEU A O 1
ATOM 588 N N . SER A 1 78 ? 0.739 8.350 4.025 1.00 90.06 78 SER A N 1
ATOM 589 C CA . SER A 1 78 ? 0.733 9.204 5.220 1.00 90.06 78 SER A CA 1
ATOM 590 C C . SER A 1 78 ? -0.623 9.867 5.502 1.00 90.06 78 SER A C 1
ATOM 592 O O . SER A 1 78 ? -0.838 10.351 6.606 1.00 90.06 78 SER A O 1
ATOM 594 N N . GLU A 1 79 ? -1.548 9.855 4.535 1.00 90.00 79 GLU A N 1
ATOM 595 C CA . GLU A 1 79 ? -2.915 10.384 4.675 1.00 90.00 79 GLU A CA 1
ATOM 596 C C . GLU A 1 79 ? -3.922 9.320 5.163 1.00 90.00 79 GLU A C 1
ATOM 598 O O . GLU A 1 79 ? -5.109 9.605 5.320 1.00 90.00 79 GLU A O 1
ATOM 603 N N . CYS A 1 80 ? -3.487 8.073 5.366 1.00 91.19 80 CYS A N 1
ATOM 604 C CA . CYS A 1 80 ? -4.346 6.964 5.781 1.00 91.19 80 CYS A CA 1
ATOM 605 C C . CYS A 1 80 ? -4.508 6.885 7.309 1.00 91.19 80 CYS A C 1
ATOM 607 O O . CYS A 1 80 ? -4.056 5.922 7.927 1.00 91.19 80 CYS A O 1
ATOM 609 N N . ASP A 1 81 ? -5.224 7.838 7.909 1.00 88.62 81 ASP A N 1
ATOM 610 C CA . ASP A 1 81 ? -5.300 8.021 9.371 1.00 88.62 81 ASP A CA 1
ATOM 611 C C . ASP A 1 81 ? -5.748 6.782 10.176 1.00 88.62 81 ASP A C 1
ATOM 613 O O . ASP A 1 81 ? -5.434 6.654 11.361 1.00 88.62 81 ASP A O 1
ATOM 617 N N . THR A 1 82 ? -6.521 5.867 9.582 1.00 91.06 82 THR A N 1
ATOM 618 C CA . THR A 1 82 ? -7.013 4.652 10.262 1.00 91.06 82 THR A CA 1
ATOM 619 C C . THR A 1 82 ? -6.084 3.448 10.122 1.00 91.06 82 THR A C 1
ATOM 621 O O . THR A 1 82 ? -6.342 2.407 10.736 1.00 91.06 82 THR A O 1
ATOM 624 N N . LEU A 1 83 ? -5.037 3.560 9.302 1.00 92.69 83 LEU A N 1
ATOM 625 C CA . LEU A 1 83 ? -4.174 2.444 8.945 1.00 92.69 83 LEU A CA 1
ATOM 626 C C . LEU A 1 83 ? -3.350 2.016 10.154 1.00 92.69 83 LEU A C 1
ATOM 628 O O . LEU A 1 83 ? -2.623 2.808 10.745 1.00 92.69 83 LEU A O 1
ATOM 632 N N . ARG A 1 84 ? -3.473 0.740 10.525 1.00 93.38 84 ARG A N 1
ATOM 633 C CA . ARG A 1 84 ? -2.773 0.153 11.673 1.00 93.38 84 ARG A CA 1
ATOM 634 C C . ARG A 1 84 ? -1.659 -0.790 11.252 1.00 93.38 84 ARG A C 1
ATOM 636 O O . ARG A 1 84 ? -0.670 -0.908 11.974 1.00 93.38 84 ARG A O 1
ATOM 643 N N . LYS A 1 85 ? -1.832 -1.447 10.106 1.00 94.44 85 LYS A N 1
ATOM 644 C CA . LYS A 1 85 ? -0.875 -2.394 9.543 1.00 94.44 85 LYS A CA 1
ATOM 645 C C . LYS A 1 85 ? -0.579 -2.075 8.087 1.00 94.44 85 LYS A C 1
ATOM 647 O O . LYS A 1 85 ? -1.512 -1.939 7.293 1.00 94.44 85 LYS A O 1
ATOM 652 N N . LEU A 1 86 ? 0.700 -2.009 7.753 1.00 93.88 86 LEU A N 1
ATOM 653 C CA . LEU A 1 86 ? 1.199 -1.773 6.411 1.00 93.88 86 LEU A CA 1
ATOM 654 C C . LEU A 1 86 ? 2.298 -2.786 6.091 1.00 93.88 86 LEU A C 1
ATOM 656 O O . LEU A 1 86 ? 3.379 -2.757 6.676 1.00 93.88 86 LEU A O 1
ATOM 660 N N . PHE A 1 87 ? 2.024 -3.660 5.133 1.00 94.12 87 PHE A N 1
ATOM 661 C CA . PHE A 1 87 ? 3.005 -4.591 4.592 1.00 94.12 87 PHE A CA 1
ATOM 662 C C . PHE A 1 87 ? 3.369 -4.143 3.184 1.00 94.12 87 PHE A C 1
ATOM 664 O O . PHE A 1 87 ? 2.498 -4.065 2.319 1.00 94.12 87 PHE A O 1
ATOM 671 N N . ILE A 1 88 ? 4.641 -3.826 2.954 1.00 93.12 88 ILE A N 1
ATOM 672 C CA . ILE A 1 88 ? 5.143 -3.461 1.628 1.00 93.12 88 ILE A CA 1
ATOM 673 C C . ILE A 1 88 ? 5.966 -4.635 1.114 1.00 93.12 88 ILE A C 1
ATOM 675 O O . ILE A 1 88 ? 7.005 -4.965 1.674 1.00 93.12 88 ILE A O 1
ATOM 679 N N . HIS A 1 89 ? 5.503 -5.256 0.038 1.00 92.69 89 HIS A N 1
ATOM 680 C CA . HIS A 1 89 ? 6.139 -6.395 -0.614 1.00 92.69 89 HIS A CA 1
ATOM 681 C C . HIS A 1 89 ? 7.182 -5.926 -1.637 1.00 92.69 89 HIS A C 1
ATOM 683 O O . HIS A 1 89 ? 7.030 -6.063 -2.855 1.00 92.69 89 HIS A O 1
ATOM 689 N N . GLY A 1 90 ? 8.196 -5.257 -1.104 1.00 89.31 90 GLY A N 1
ATOM 690 C CA . GLY A 1 90 ? 9.214 -4.486 -1.794 1.00 89.31 90 GLY A CA 1
ATOM 691 C C . GLY A 1 90 ? 10.146 -3.841 -0.776 1.00 89.31 90 GLY A C 1
ATOM 692 O O . GLY A 1 90 ? 10.122 -4.171 0.411 1.00 89.31 90 GLY A O 1
ATOM 693 N N . THR A 1 91 ? 10.915 -2.873 -1.245 1.00 88.44 91 THR A N 1
ATOM 694 C CA . THR A 1 91 ? 11.730 -1.989 -0.415 1.00 88.44 91 THR A CA 1
ATOM 695 C C . THR A 1 91 ? 11.253 -0.538 -0.537 1.00 88.44 91 THR A C 1
ATOM 697 O O . THR A 1 91 ? 10.248 -0.251 -1.195 1.00 88.44 91 THR A O 1
ATOM 700 N N . ALA A 1 92 ? 11.929 0.384 0.132 1.00 88.62 92 ALA A N 1
ATOM 701 C CA . ALA A 1 92 ? 11.750 1.819 -0.037 1.00 88.62 92 ALA A CA 1
ATOM 702 C C . ALA A 1 92 ? 13.034 2.552 0.347 1.00 88.62 92 ALA A C 1
ATOM 704 O O . ALA A 1 92 ? 13.857 2.036 1.104 1.00 88.62 92 ALA A O 1
ATOM 705 N N . HIS A 1 93 ? 13.164 3.811 -0.065 1.00 86.44 93 HIS A N 1
ATOM 706 C CA . HIS A 1 93 ? 14.250 4.648 0.433 1.00 86.44 93 HIS A CA 1
ATOM 707 C C . HIS A 1 93 ? 14.071 4.963 1.922 1.00 86.44 93 HIS A C 1
ATOM 709 O O . HIS A 1 93 ? 12.976 5.307 2.374 1.00 86.44 93 HIS A O 1
ATOM 715 N N . GLU A 1 94 ? 15.176 4.957 2.674 1.00 83.12 94 GLU A N 1
ATOM 716 C CA . GLU A 1 94 ? 15.191 5.217 4.125 1.00 83.12 94 GLU A CA 1
ATOM 717 C C . GLU A 1 94 ? 14.471 6.526 4.497 1.00 83.12 94 GLU A C 1
ATOM 719 O O . GLU A 1 94 ? 13.739 6.601 5.482 1.00 83.12 94 GLU A O 1
ATOM 724 N N . HIS A 1 95 ? 14.631 7.567 3.677 1.00 83.81 95 HIS A N 1
ATOM 725 C CA . HIS A 1 95 ? 14.034 8.880 3.926 1.00 83.81 95 HIS A CA 1
ATOM 726 C C . HIS A 1 95 ? 12.506 8.877 3.755 1.00 83.81 95 HIS A C 1
ATOM 728 O O . HIS A 1 95 ? 11.821 9.710 4.352 1.00 83.81 95 HIS A O 1
ATOM 734 N N . PHE A 1 96 ? 11.951 7.953 2.964 1.00 87.00 96 PHE A N 1
ATOM 735 C CA . PHE A 1 96 ? 10.505 7.848 2.757 1.00 87.00 96 PHE A CA 1
ATOM 736 C C . PHE A 1 96 ? 9.805 7.257 3.981 1.00 87.00 96 PHE A C 1
ATOM 738 O O . PHE A 1 96 ? 8.664 7.611 4.270 1.00 87.00 96 PHE A O 1
ATOM 745 N N . MET A 1 97 ? 10.515 6.460 4.776 1.00 81.75 97 MET A N 1
ATOM 746 C CA . MET A 1 97 ? 9.985 5.895 6.016 1.00 81.75 97 MET A CA 1
ATOM 747 C C . MET A 1 97 ? 9.632 6.951 7.061 1.00 81.75 97 MET A C 1
ATOM 749 O O . MET A 1 97 ? 8.719 6.759 7.864 1.00 81.75 97 MET A O 1
ATOM 753 N N . MET A 1 98 ? 10.265 8.127 7.007 1.00 82.31 98 MET A N 1
ATOM 754 C CA . MET A 1 98 ? 9.902 9.237 7.890 1.00 82.31 98 MET A CA 1
ATOM 755 C C . MET A 1 98 ? 8.468 9.732 7.655 1.00 82.31 98 MET A C 1
ATOM 757 O O . MET A 1 98 ? 7.863 10.240 8.598 1.00 82.31 98 MET A O 1
ATOM 761 N N . PHE A 1 99 ? 7.898 9.560 6.455 1.00 82.69 99 PHE A N 1
ATOM 762 C CA . PHE A 1 99 ? 6.495 9.907 6.193 1.00 82.69 99 PHE A CA 1
ATOM 763 C C . PHE A 1 99 ? 5.523 9.007 6.960 1.00 82.69 99 PHE A C 1
ATOM 765 O O . PHE A 1 99 ? 4.446 9.468 7.322 1.00 82.69 99 PHE A O 1
ATOM 772 N N . LEU A 1 100 ? 5.913 7.762 7.244 1.00 79.44 100 LEU A N 1
ATOM 773 C CA . LEU A 1 100 ? 5.091 6.797 7.974 1.00 79.44 100 LEU A CA 1
ATOM 774 C C . LEU A 1 100 ? 5.177 6.989 9.497 1.00 79.44 100 LEU A C 1
ATOM 776 O O . LEU A 1 100 ? 4.207 6.714 10.192 1.00 79.44 100 LEU A O 1
ATOM 780 N N . VAL A 1 101 ? 6.310 7.491 10.004 1.00 71.69 101 VAL A N 1
ATOM 781 C CA . VAL A 1 101 ? 6.572 7.634 11.453 1.00 71.69 101 VAL A CA 1
ATOM 782 C C . VAL A 1 101 ? 6.318 9.047 11.986 1.00 71.69 101 VAL A C 1
ATOM 784 O O . VAL A 1 101 ? 5.873 9.204 13.119 1.00 71.69 101 VAL A O 1
ATOM 787 N N . ARG A 1 102 ? 6.626 10.104 11.218 1.00 61.44 102 ARG A N 1
ATOM 788 C CA . ARG A 1 102 ? 6.599 11.491 11.733 1.00 61.44 102 ARG A CA 1
ATOM 789 C C . ARG A 1 102 ? 5.341 12.286 11.405 1.00 61.44 102 ARG A C 1
ATOM 791 O O . ARG A 1 102 ? 5.077 13.265 12.098 1.00 61.44 102 ARG A O 1
ATOM 798 N N . ASN A 1 103 ? 4.590 11.917 10.371 1.00 54.38 103 ASN A N 1
ATOM 799 C CA . ASN A 1 103 ? 3.429 12.685 9.921 1.00 54.38 103 ASN A CA 1
ATOM 800 C C . ASN A 1 103 ? 2.140 11.951 10.291 1.00 54.38 103 ASN A C 1
ATOM 802 O O . ASN A 1 103 ? 1.901 10.907 9.708 1.00 54.38 103 ASN A O 1
ATOM 806 N N . ASN A 1 104 ? 1.355 12.509 11.228 1.00 51.66 104 ASN A N 1
ATOM 807 C CA . ASN A 1 104 ? -0.066 12.284 11.594 1.00 51.66 104 ASN A CA 1
ATOM 808 C C . ASN A 1 104 ? -0.691 10.866 11.629 1.00 51.66 104 ASN A C 1
ATOM 810 O O . ASN A 1 104 ? -1.770 10.719 12.199 1.00 51.66 104 ASN A O 1
ATOM 814 N N . ASN A 1 105 ? -0.020 9.817 11.163 1.00 58.59 105 ASN A N 1
ATOM 815 C CA . ASN A 1 105 ? -0.440 8.420 11.184 1.00 58.59 105 ASN A CA 1
ATOM 816 C C . ASN A 1 105 ? -0.196 7.794 12.565 1.00 58.59 105 ASN A C 1
ATOM 818 O O . ASN A 1 105 ? 0.425 6.746 12.714 1.00 58.59 105 ASN A O 1
ATOM 822 N N . LEU A 1 106 ? -0.732 8.439 13.604 1.00 61.12 106 LEU A N 1
ATOM 823 C CA . LEU A 1 106 ? -0.636 8.033 15.014 1.00 61.12 106 LEU A CA 1
ATOM 824 C C . LEU A 1 106 ? -1.157 6.609 15.293 1.00 61.12 106 LEU A C 1
ATOM 826 O O . LEU A 1 106 ? -0.930 6.070 16.375 1.00 61.12 106 LEU A O 1
ATOM 830 N N . ASN A 1 107 ? -1.878 6.011 14.343 1.00 79.31 107 ASN A N 1
ATOM 831 C CA . ASN A 1 107 ? -2.484 4.692 14.478 1.00 79.31 107 ASN A CA 1
ATOM 832 C C . ASN A 1 107 ? -1.665 3.558 13.853 1.00 79.31 107 ASN A C 1
ATOM 834 O O . ASN A 1 107 ? -1.963 2.394 14.146 1.00 79.31 107 ASN A O 1
ATOM 838 N N . LEU A 1 108 ? -0.651 3.871 13.042 1.00 85.81 108 LEU A N 1
ATOM 839 C CA . LEU A 1 108 ? 0.178 2.873 12.377 1.00 85.81 108 LEU A CA 1
ATOM 840 C C . LEU A 1 108 ? 1.093 2.206 13.410 1.00 85.81 108 LEU A C 1
ATOM 842 O O . LEU A 1 108 ? 1.810 2.885 14.138 1.00 85.81 108 LEU A O 1
ATOM 846 N N . ARG A 1 109 ? 1.008 0.877 13.534 1.00 86.00 109 ARG A N 1
ATOM 847 C CA . ARG A 1 109 ? 1.746 0.102 14.549 1.00 86.00 109 ARG A CA 1
ATOM 848 C C . ARG A 1 109 ? 2.633 -0.971 13.959 1.00 86.00 109 ARG A C 1
ATOM 850 O O . ARG A 1 109 ? 3.718 -1.191 14.470 1.00 86.00 109 ARG A O 1
ATOM 857 N N . ASP A 1 110 ? 2.144 -1.640 12.921 1.00 87.50 110 ASP A N 1
ATOM 858 C CA . ASP A 1 110 ? 2.873 -2.727 12.284 1.00 87.50 110 ASP A CA 1
ATOM 859 C C . ASP A 1 110 ? 3.250 -2.261 10.877 1.00 87.50 110 ASP A C 1
ATOM 861 O O . ASP A 1 110 ? 2.387 -2.181 9.999 1.00 87.50 110 ASP A O 1
ATOM 865 N N . VAL A 1 111 ? 4.520 -1.927 10.661 1.00 88.31 111 VAL A N 1
ATOM 866 C CA . VAL A 1 111 ? 5.062 -1.627 9.331 1.00 88.31 111 VAL A CA 1
ATOM 867 C C . VAL A 1 111 ? 6.185 -2.602 9.052 1.00 88.31 111 VAL A C 1
ATOM 869 O O . VAL A 1 111 ? 7.074 -2.755 9.879 1.00 88.31 111 VAL A O 1
ATOM 872 N N . GLN A 1 112 ? 6.141 -3.264 7.900 1.00 88.88 112 GLN A N 1
ATOM 873 C CA . GLN A 1 112 ? 7.184 -4.206 7.518 1.00 88.88 112 GLN A CA 1
ATOM 874 C C . GLN A 1 112 ? 7.468 -4.124 6.023 1.00 88.88 112 GLN A C 1
ATOM 876 O O . GLN A 1 112 ? 6.541 -4.117 5.203 1.00 88.88 112 GLN A O 1
ATOM 881 N N . LEU A 1 113 ? 8.754 -4.127 5.686 1.00 88.75 113 LEU A N 1
ATOM 882 C CA . LEU A 1 113 ? 9.229 -4.375 4.332 1.00 88.75 113 LEU A CA 1
ATOM 883 C C . LEU A 1 113 ? 9.459 -5.872 4.127 1.00 88.75 113 LEU A C 1
ATOM 885 O O . LEU A 1 113 ? 10.072 -6.543 4.956 1.00 88.75 113 LEU A O 1
ATOM 889 N N . ARG A 1 114 ? 8.949 -6.411 3.023 1.00 88.75 114 ARG A N 1
ATOM 890 C CA . ARG A 1 114 ? 9.037 -7.829 2.673 1.00 88.75 114 ARG A CA 1
ATOM 891 C C . ARG A 1 114 ? 9.542 -7.972 1.253 1.00 88.75 114 ARG A C 1
ATOM 893 O O . ARG A 1 114 ? 8.802 -7.789 0.295 1.00 88.75 114 ARG A O 1
ATOM 900 N N . GLU A 1 115 ? 10.788 -8.381 1.105 1.00 84.88 115 GLU A N 1
ATOM 901 C CA . GLU A 1 115 ? 11.331 -8.768 -0.198 1.00 84.88 115 GLU A CA 1
ATOM 902 C C . GLU A 1 115 ? 11.041 -10.250 -0.477 1.00 84.88 115 GLU A C 1
ATOM 904 O O . GLU A 1 115 ? 11.927 -11.047 -0.760 1.00 84.88 115 GLU A O 1
ATOM 909 N N . ASP A 1 116 ? 9.770 -10.645 -0.355 1.00 81.62 116 ASP A N 1
ATOM 910 C CA . ASP A 1 116 ? 9.297 -12.030 -0.479 1.00 81.62 116 ASP A CA 1
ATOM 911 C C . ASP A 1 116 ? 9.036 -12.463 -1.936 1.00 81.62 116 ASP A C 1
ATOM 913 O O . ASP A 1 116 ? 8.190 -13.317 -2.213 1.00 81.62 116 ASP A O 1
ATOM 917 N N . TYR A 1 117 ? 9.787 -11.890 -2.877 1.00 74.81 117 TYR A N 1
ATOM 918 C CA . TYR A 1 117 ? 9.706 -12.154 -4.313 1.00 74.81 117 TYR A CA 1
ATOM 919 C C . TYR A 1 117 ? 11.039 -12.677 -4.869 1.00 74.81 117 TYR A C 1
ATOM 921 O O . TYR A 1 117 ? 12.099 -12.488 -4.281 1.00 74.81 117 TYR A O 1
ATOM 929 N N . TYR A 1 118 ? 10.977 -13.377 -6.006 1.00 72.12 118 TYR A N 1
ATOM 930 C CA . TYR A 1 118 ? 12.151 -13.929 -6.688 1.00 72.12 118 TYR A CA 1
ATOM 931 C C . TYR A 1 118 ? 12.424 -13.177 -8.005 1.00 72.12 118 TYR A C 1
ATOM 933 O O . TYR A 1 118 ? 11.467 -12.960 -8.755 1.00 72.12 118 TYR A O 1
ATOM 941 N N . PRO A 1 119 ? 13.691 -12.862 -8.343 1.00 70.81 119 PRO A N 1
ATOM 942 C CA . PRO A 1 119 ? 14.889 -13.018 -7.511 1.00 70.81 119 PRO A CA 1
ATOM 943 C C . PRO A 1 119 ? 14.921 -11.988 -6.370 1.00 70.81 119 PRO A C 1
ATOM 945 O O . PRO A 1 119 ? 14.405 -10.885 -6.517 1.00 70.81 119 PRO A O 1
ATOM 948 N N . ALA A 1 120 ? 15.512 -12.360 -5.232 1.00 66.88 120 ALA A N 1
ATOM 949 C CA . ALA A 1 120 ? 15.724 -11.412 -4.142 1.00 66.88 120 ALA A CA 1
ATOM 950 C C . ALA A 1 120 ? 16.846 -10.429 -4.541 1.00 66.88 120 ALA A C 1
ATOM 952 O O . ALA A 1 120 ? 17.861 -10.886 -5.078 1.00 66.88 120 ALA A O 1
ATOM 953 N N . PRO A 1 121 ? 16.684 -9.115 -4.313 1.00 67.31 121 PRO A N 1
ATOM 954 C CA . PRO A 1 121 ? 17.675 -8.120 -4.716 1.00 67.31 121 PRO A CA 1
ATOM 955 C C . PRO A 1 121 ? 18.996 -8.254 -3.935 1.00 67.31 121 PRO A C 1
ATOM 957 O O . PRO A 1 121 ? 19.018 -8.607 -2.755 1.00 67.31 121 PRO A O 1
ATOM 960 N N . GLU A 1 122 ? 20.122 -7.956 -4.593 1.00 64.00 122 GLU A N 1
ATOM 961 C CA . GLU A 1 122 ? 21.447 -7.916 -3.958 1.00 64.00 122 GLU A CA 1
ATOM 962 C C . GLU A 1 122 ? 21.631 -6.589 -3.197 1.00 64.00 122 GLU A C 1
ATOM 964 O O . GLU A 1 122 ? 21.633 -5.505 -3.779 1.00 64.00 122 GLU A O 1
ATOM 969 N N . ASN A 1 123 ? 21.779 -6.659 -1.872 1.00 59.06 123 ASN A N 1
ATOM 970 C CA . ASN A 1 123 ? 21.635 -5.501 -0.977 1.00 59.06 123 ASN A CA 1
ATOM 971 C C . ASN A 1 123 ? 22.905 -4.622 -0.821 1.00 59.06 123 ASN A C 1
ATOM 973 O O . ASN A 1 123 ? 22.905 -3.652 -0.067 1.00 59.06 123 ASN A O 1
ATOM 977 N N . GLU A 1 124 ? 24.024 -4.946 -1.482 1.00 54.31 124 GLU A N 1
ATOM 978 C CA . GLU A 1 124 ? 25.343 -4.390 -1.112 1.00 54.31 124 GLU A CA 1
ATOM 979 C C . GLU A 1 124 ? 25.647 -2.977 -1.656 1.00 54.31 124 GLU A C 1
ATOM 981 O O . GLU A 1 124 ? 26.554 -2.317 -1.148 1.00 54.31 124 GLU A O 1
ATOM 986 N N . MET A 1 125 ? 24.897 -2.464 -2.643 1.00 51.69 125 MET A N 1
ATOM 987 C CA . MET A 1 125 ? 25.216 -1.192 -3.334 1.00 51.69 125 MET A CA 1
ATOM 988 C C . MET A 1 125 ? 24.009 -0.263 -3.590 1.00 51.69 125 MET A C 1
ATOM 990 O O . MET A 1 125 ? 24.131 0.703 -4.346 1.00 51.69 125 MET A O 1
ATOM 994 N N . SER A 1 126 ? 22.840 -0.512 -2.990 1.00 58.78 126 SER A N 1
ATOM 995 C CA . SER A 1 126 ? 21.630 0.286 -3.247 1.00 58.78 126 SER A CA 1
ATOM 996 C C . SER A 1 126 ? 21.508 1.514 -2.317 1.00 58.78 126 SER A C 1
ATOM 998 O O . SER A 1 126 ? 22.119 1.601 -1.248 1.00 58.78 126 SER A O 1
ATOM 1000 N N . THR A 1 127 ? 20.722 2.512 -2.741 1.00 59.94 127 THR A N 1
ATOM 1001 C CA . THR A 1 127 ? 20.289 3.650 -1.893 1.00 59.94 127 THR A CA 1
ATOM 1002 C C . THR A 1 127 ? 19.018 3.333 -1.098 1.00 59.94 127 THR A C 1
ATOM 1004 O O . THR A 1 127 ? 18.461 4.202 -0.427 1.00 59.94 127 THR A O 1
ATOM 1007 N N . GLU A 1 128 ? 18.569 2.085 -1.182 1.00 73.75 128 GLU A N 1
ATOM 1008 C CA . GLU A 1 128 ? 17.370 1.581 -0.534 1.00 73.75 128 GLU A CA 1
ATOM 1009 C C . GLU A 1 128 ? 17.599 1.319 0.950 1.00 73.75 128 GLU A C 1
ATOM 1011 O O . GLU A 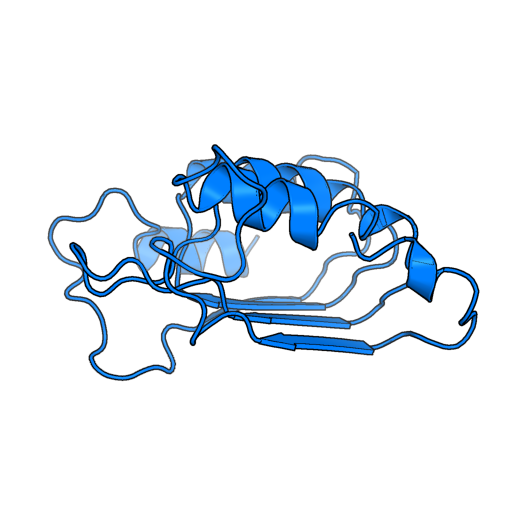1 128 ? 18.717 1.435 1.466 1.00 73.75 128 GLU A O 1
ATOM 1016 N N . MET A 1 129 ? 16.514 0.996 1.652 1.00 73.00 129 MET A N 1
ATOM 1017 C CA . MET A 1 129 ? 16.560 0.699 3.072 1.00 73.00 129 MET A CA 1
ATOM 1018 C C . MET A 1 129 ? 17.529 -0.444 3.367 1.00 73.00 129 MET A C 1
ATOM 1020 O O . MET A 1 129 ? 17.292 -1.599 3.020 1.00 73.00 129 MET A O 1
ATOM 1024 N N . ARG A 1 130 ? 18.624 -0.111 4.056 1.00 75.56 130 ARG A N 1
ATOM 1025 C CA . ARG A 1 130 ? 19.586 -1.104 4.541 1.00 75.56 130 ARG A CA 1
ATOM 1026 C C . ARG A 1 130 ? 18.963 -1.930 5.655 1.00 75.56 130 ARG A C 1
ATOM 1028 O O . ARG A 1 130 ? 18.154 -1.411 6.421 1.00 75.56 130 ARG A O 1
ATOM 1035 N N . VAL A 1 131 ? 19.414 -3.176 5.809 1.00 72.06 131 VAL A N 1
ATOM 1036 C CA . VAL A 1 131 ? 18.923 -4.091 6.860 1.00 72.06 131 VAL A CA 1
ATOM 1037 C C . VAL A 1 131 ? 18.991 -3.441 8.244 1.00 72.06 131 VAL A C 1
ATOM 1039 O O . VAL A 1 131 ? 17.987 -3.392 8.944 1.00 72.06 131 VAL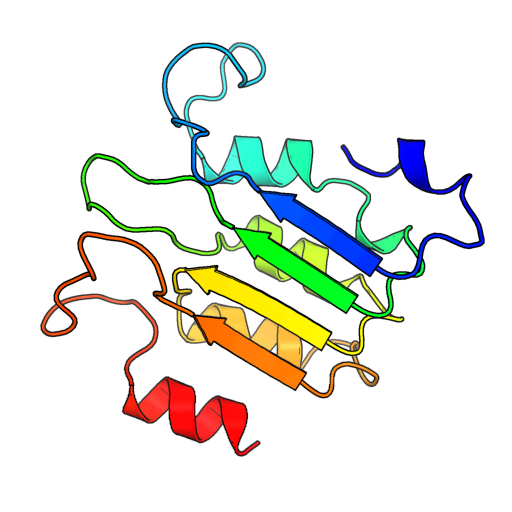 A O 1
ATOM 1042 N N . ASP A 1 132 ? 20.134 -2.851 8.603 1.00 73.44 132 ASP A N 1
ATOM 1043 C CA . ASP A 1 132 ? 20.309 -2.197 9.906 1.00 73.44 132 ASP A CA 1
ATOM 1044 C C . ASP A 1 132 ? 19.366 -0.997 10.096 1.00 73.44 132 ASP A C 1
ATOM 1046 O O . ASP A 1 132 ? 18.864 -0.756 11.196 1.00 73.44 132 ASP A O 1
ATOM 1050 N N . SER A 1 133 ? 19.101 -0.242 9.025 1.00 73.88 133 SER A N 1
ATOM 1051 C CA . SER A 1 133 ? 18.136 0.861 9.034 1.00 73.88 133 SER A CA 1
ATOM 1052 C C . SER A 1 133 ? 16.699 0.348 9.166 1.00 73.88 133 SER A C 1
ATOM 1054 O O . SER A 1 133 ? 15.908 0.969 9.874 1.00 73.88 133 SER A O 1
ATOM 1056 N N . CYS A 1 134 ? 16.374 -0.783 8.528 1.00 74.19 134 CYS A N 1
ATOM 1057 C CA . CYS A 1 134 ? 15.085 -1.473 8.628 1.00 74.19 134 CYS A CA 1
ATOM 1058 C C . CYS A 1 134 ? 14.812 -1.918 10.061 1.00 74.19 134 CYS A C 1
ATOM 1060 O O . CY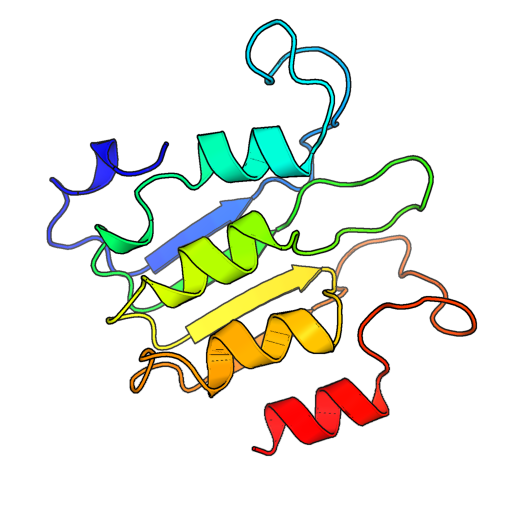S A 1 134 ? 13.794 -1.530 10.625 1.00 74.19 134 CYS A O 1
ATOM 1062 N N . CYS A 1 135 ? 15.763 -2.610 10.694 1.00 71.81 135 CYS A N 1
ATOM 1063 C CA . CYS A 1 135 ? 15.632 -3.041 12.087 1.00 71.81 135 CYS A CA 1
ATOM 1064 C C . CYS A 1 135 ? 15.378 -1.851 13.024 1.00 71.81 135 CYS A C 1
ATOM 1066 O O . CYS A 1 135 ? 14.458 -1.872 13.831 1.00 71.81 135 CYS A O 1
ATOM 1068 N N . ARG A 1 136 ? 16.142 -0.760 12.870 1.00 75.75 136 ARG A N 1
ATOM 1069 C CA . ARG A 1 136 ? 15.966 0.451 13.692 1.00 75.75 136 ARG A CA 1
ATOM 1070 C C . ARG A 1 136 ? 14.620 1.140 13.496 1.00 75.75 136 ARG A C 1
ATOM 1072 O O . ARG A 1 136 ? 14.192 1.861 14.390 1.00 75.75 136 ARG A O 1
ATOM 1079 N N . PHE A 1 137 ? 14.026 1.012 12.315 1.00 72.00 137 PHE A N 1
ATOM 1080 C CA . PHE A 1 137 ? 12.709 1.555 12.015 1.00 72.00 137 PHE A CA 1
ATOM 1081 C C . PHE A 1 137 ? 11.600 0.677 12.594 1.00 72.00 137 PHE A C 1
ATOM 1083 O O . PHE A 1 137 ? 10.662 1.214 13.166 1.00 72.00 137 PHE A O 1
ATOM 1090 N N . GLU A 1 138 ? 11.719 -0.646 12.476 1.00 69.81 138 GLU A N 1
ATOM 1091 C CA . GLU A 1 138 ? 10.756 -1.596 13.046 1.00 69.81 138 GLU A CA 1
ATOM 1092 C C . GLU A 1 138 ? 10.758 -1.581 14.586 1.00 69.81 138 GLU A C 1
ATOM 1094 O O . GLU A 1 138 ? 9.721 -1.820 15.201 1.00 69.81 138 GLU A O 1
ATOM 1099 N N . ASP A 1 139 ? 11.899 -1.264 15.207 1.00 70.81 139 ASP A N 1
ATOM 1100 C CA . ASP A 1 139 ? 12.044 -1.134 16.663 1.00 70.81 139 ASP A CA 1
ATOM 1101 C C . ASP A 1 139 ? 11.507 0.199 17.245 1.00 70.81 139 ASP A C 1
ATOM 1103 O O . ASP A 1 139 ? 11.409 0.324 18.471 1.00 70.81 139 ASP A O 1
ATOM 1107 N N . ALA A 1 140 ? 11.229 1.212 16.411 1.00 66.31 140 ALA A N 1
ATOM 1108 C CA . ALA A 1 140 ? 10.901 2.587 16.829 1.00 66.31 140 ALA A CA 1
ATOM 1109 C C . ALA A 1 140 ? 9.394 2.839 16.997 1.00 66.31 140 ALA A C 1
ATOM 1111 O O . ALA A 1 140 ? 9.039 3.543 17.975 1.00 66.31 140 ALA A O 1
#

Secondary structure (DSSP, 8-state):
-GGGGTT-TT--EEEEE-TT-BSSSSSSPTT---HHHHHHHHHTTGGGS--SEEEEEPPEETTTTEEEE-HHHHHHHTT-TT--EEEESSEEBHHHHHHHHHSS-TT--EEEE---SSSPPPTTS-SB--HHHHHHHHT-

Organism: Malus domestica (NCBI:txid3750)

pLDDT: mean 80.87, std 13.66, range [48.19, 97.44]

Sequence (140 aa):
GLSCLAGYLRLSKMKLDCGDTVGYALTAPAGQMDLSLWERFFLNGIGSLSLGELDYWPPQNRDVDQRSLSLPVAGLLSECDTLRKLFIHGTAHEHFMMFLVRNNNLNLRDVQLREDYYPAPENEMSTEMRVDSCCRFEDA

Radius of gyration: 14.72 Å; chains: 1; bounding box: 44×27×39 Å